Protein AF-A0A2P2L236-F1 (afdb_monomer)

Radius of gyration: 15.06 Å; Cα contacts (8 Å, |Δi|>4): 15; chains: 1; bounding box: 35×32×30 Å

Secondary structure (DSSP, 8-state):
---TTTT--GGG-S-GGG--HHHHHHHHHHHHHS--SSS-SSHHHHHHHHH-HHHHHHHHHHHHHHHHTT-

Sequence (71 aa):
MSYPFAVVSIESCGYFSLWQVESIVLSIISMLSSPNDESPANVEAAKDWRERRDEFKKKVSRCVRKSQEMV

pLDDT: mean 76.53, std 18.0, range [39.38, 94.31]

Solvent-accessible surface area (backbone atoms only — not comparable to full-atom values): 4561 Å² total; per-residue (Å²): 142,74,80,86,64,88,62,76,57,76,86,69,70,86,49,80,89,68,68,48,71,65,60,55,52,52,50,50,55,51,38,74,74,56,67,64,75,92,72,47,94,47,61,67,60,45,48,30,54,74,78,34,50,70,60,40,51,54,52,51,53,52,50,54,52,55,62,61,75,76,112

Structure (mmCIF, N/CA/C/O backbone):
data_AF-A0A2P2L236-F1
#
_entry.id   AF-A0A2P2L236-F1
#
loop_
_atom_site.group_PDB
_atom_site.id
_atom_site.type_symbol
_atom_site.label_atom_id
_atom_site.label_alt_id
_atom_site.label_comp_id
_atom_site.label_asym_id
_atom_site.label_entity_id
_atom_site.label_seq_id
_atom_site.pdbx_PDB_ins_code
_atom_site.Cartn_x
_atom_site.Cartn_y
_atom_site.Cartn_z
_atom_site.occupancy
_atom_site.B_iso_or_equiv
_atom_site.auth_seq_id
_atom_site.auth_comp_id
_atom_site.auth_asym_id
_atom_site.auth_atom_id
_atom_site.pdbx_PDB_model_num
ATOM 1 N N . MET A 1 1 ? 16.540 -10.668 10.711 1.00 41.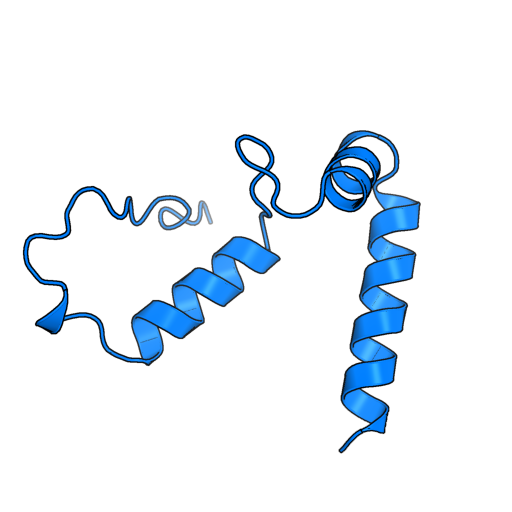94 1 MET A N 1
ATOM 2 C CA . MET A 1 1 ? 15.348 -10.124 10.023 1.00 41.94 1 MET A CA 1
ATOM 3 C C . MET A 1 1 ? 15.711 -8.869 9.230 1.00 41.94 1 MET A C 1
ATOM 5 O O . MET A 1 1 ? 15.272 -7.780 9.567 1.00 41.94 1 MET A O 1
ATOM 9 N N . SER A 1 2 ? 16.532 -9.009 8.193 1.00 39.38 2 SER A N 1
ATOM 10 C CA . SER A 1 2 ? 16.737 -7.955 7.196 1.00 39.38 2 SER A CA 1
ATOM 11 C C . SER A 1 2 ? 16.109 -8.523 5.937 1.00 39.38 2 SER A C 1
ATOM 13 O O . SER A 1 2 ? 16.603 -9.544 5.473 1.00 39.38 2 SER A O 1
ATOM 15 N N . TYR A 1 3 ? 14.957 -8.014 5.494 1.00 43.56 3 TYR A N 1
ATOM 16 C CA . TYR A 1 3 ? 14.314 -8.507 4.274 1.00 43.56 3 TYR A CA 1
ATOM 17 C C . TYR A 1 3 ? 15.267 -8.211 3.108 1.00 43.56 3 TYR A C 1
ATOM 19 O O . TYR A 1 3 ? 15.361 -7.051 2.708 1.00 43.56 3 TYR A O 1
ATOM 27 N N . PRO A 1 4 ? 15.979 -9.201 2.535 1.00 45.28 4 PRO A N 1
ATOM 28 C CA . PRO A 1 4 ? 16.952 -8.941 1.478 1.00 45.28 4 PRO A CA 1
ATOM 29 C C . PRO A 1 4 ? 16.256 -8.776 0.114 1.00 45.28 4 PRO A C 1
ATOM 31 O O . PRO A 1 4 ? 16.863 -8.975 -0.927 1.00 45.28 4 PRO A O 1
ATOM 34 N N . PHE A 1 5 ? 14.961 -8.445 0.115 1.00 46.22 5 PHE A N 1
ATOM 35 C CA . PHE A 1 5 ? 14.061 -8.542 -1.035 1.00 46.22 5 PHE A CA 1
ATOM 36 C C . PHE A 1 5 ? 13.484 -7.188 -1.471 1.00 46.22 5 PHE A C 1
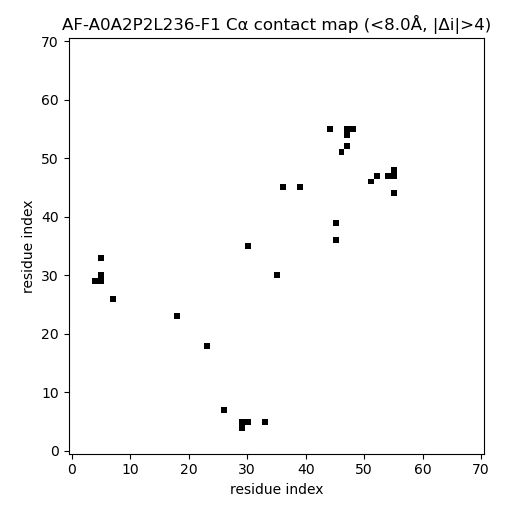ATOM 38 O O . PHE A 1 5 ? 12.631 -7.140 -2.350 1.00 46.22 5 PHE A O 1
ATOM 45 N N . ALA A 1 6 ? 13.948 -6.077 -0.885 1.00 43.22 6 ALA A N 1
ATOM 46 C CA . ALA A 1 6 ? 13.571 -4.730 -1.333 1.00 43.22 6 ALA A CA 1
ATOM 47 C C . ALA A 1 6 ? 14.166 -4.366 -2.709 1.00 43.22 6 ALA A C 1
ATOM 49 O O . ALA A 1 6 ? 13.808 -3.352 -3.292 1.00 43.22 6 ALA A O 1
ATOM 50 N N . VAL A 1 7 ? 15.029 -5.220 -3.252 1.00 49.28 7 VAL A N 1
ATOM 51 C CA . VAL A 1 7 ? 15.534 -5.149 -4.619 1.00 49.28 7 VAL A CA 1
ATOM 52 C C . VAL A 1 7 ? 15.633 -6.573 -5.159 1.00 49.28 7 VAL A C 1
ATOM 54 O O . VAL A 1 7 ? 16.712 -7.092 -5.422 1.00 49.28 7 VAL A O 1
ATOM 57 N N . VAL A 1 8 ? 14.486 -7.199 -5.445 1.00 49.66 8 VAL A N 1
ATOM 58 C CA . VAL A 1 8 ? 14.415 -7.813 -6.778 1.00 49.66 8 VAL A CA 1
ATOM 59 C C . VAL A 1 8 ? 14.457 -6.635 -7.739 1.00 49.66 8 VAL A C 1
ATOM 61 O O . VAL A 1 8 ? 13.436 -6.089 -8.152 1.00 49.66 8 VAL A O 1
ATOM 64 N N . SER A 1 9 ? 15.680 -6.167 -7.987 1.00 45.97 9 SER A N 1
ATOM 65 C CA . SER A 1 9 ? 15.971 -5.304 -9.105 1.00 45.97 9 SER A CA 1
ATOM 66 C C . SER A 1 9 ? 15.385 -6.008 -10.314 1.00 45.97 9 SER A C 1
ATOM 68 O O . SER A 1 9 ? 15.803 -7.099 -10.700 1.00 45.97 9 SER A O 1
ATOM 70 N N . ILE A 1 10 ? 14.426 -5.338 -10.936 1.00 51.69 10 ILE A N 1
ATOM 71 C CA . ILE A 1 10 ? 13.920 -5.640 -12.275 1.00 51.69 10 ILE A CA 1
ATOM 72 C C . ILE A 1 10 ? 15.079 -5.618 -13.312 1.00 51.69 10 ILE A C 1
ATOM 74 O O . ILE A 1 10 ? 14.899 -5.973 -14.469 1.00 51.69 10 ILE A O 1
ATOM 78 N N . GLU A 1 11 ? 16.312 -5.313 -12.892 1.0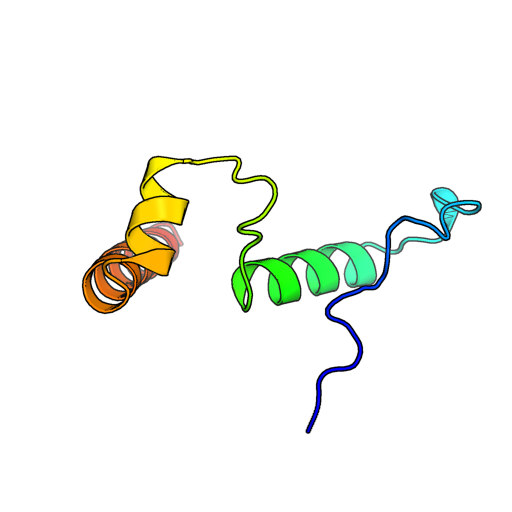0 48.88 11 GLU A N 1
ATOM 79 C CA . GLU A 1 11 ? 17.561 -5.379 -13.659 1.00 48.88 11 GLU A CA 1
ATOM 80 C C . GLU A 1 11 ? 18.134 -6.790 -13.901 1.00 48.88 11 GLU A C 1
ATOM 82 O O . GLU A 1 11 ? 19.261 -6.927 -14.362 1.00 48.88 11 GLU A O 1
ATOM 87 N N . SER A 1 12 ? 17.392 -7.869 -13.644 1.00 48.69 12 SER A N 1
ATOM 88 C CA . SER A 1 12 ? 17.753 -9.208 -14.159 1.00 48.69 12 SER A CA 1
ATOM 89 C C . SER A 1 12 ? 16.718 -9.776 -15.131 1.00 48.69 12 SER A C 1
ATOM 91 O O . SER A 1 12 ? 16.677 -10.982 -15.377 1.00 48.69 12 SER A O 1
ATOM 93 N N . CYS A 1 13 ? 15.873 -8.916 -15.712 1.00 44.22 13 CYS A N 1
ATOM 94 C CA . CYS A 1 13 ? 14.836 -9.314 -16.658 1.00 44.22 13 CYS A CA 1
ATOM 95 C C . CYS A 1 13 ? 15.416 -9.695 -18.037 1.00 44.22 13 CYS A C 1
ATOM 97 O O . CYS A 1 13 ? 15.284 -8.972 -19.018 1.00 44.22 13 CYS A O 1
ATOM 99 N N . GLY A 1 14 ? 16.038 -10.874 -18.105 1.00 51.34 14 GLY A N 1
ATOM 100 C CA . GLY A 1 14 ? 16.143 -11.682 -19.324 1.00 51.34 14 GLY A CA 1
ATOM 101 C C . GLY A 1 14 ? 15.000 -12.698 -19.464 1.00 51.34 14 GLY A C 1
ATOM 102 O O . GLY A 1 14 ? 14.936 -13.414 -20.456 1.00 51.34 14 GLY A O 1
ATOM 103 N N . TYR A 1 15 ? 14.089 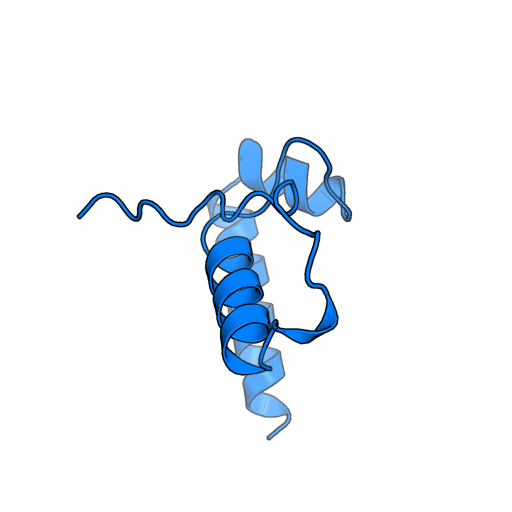-12.773 -18.486 1.00 53.50 15 TYR A N 1
ATOM 104 C CA . TYR A 1 15 ? 13.041 -13.792 -18.432 1.00 53.50 15 TYR A CA 1
ATOM 105 C C . TYR A 1 15 ? 11.720 -13.221 -17.910 1.00 53.50 15 TYR A C 1
ATOM 107 O O . TYR A 1 15 ? 11.201 -13.645 -16.880 1.00 53.50 15 TYR A O 1
ATOM 115 N N . PHE A 1 16 ? 11.143 -12.257 -18.632 1.00 56.03 16 PHE A N 1
ATOM 116 C CA . PHE A 1 16 ? 9.784 -11.774 -18.351 1.00 56.03 16 PHE A CA 1
ATOM 117 C C . PHE A 1 16 ? 8.752 -12.928 -18.300 1.00 56.03 16 PHE A C 1
ATOM 119 O O . PHE A 1 16 ? 7.765 -12.863 -17.578 1.00 56.03 16 PHE A O 1
ATOM 126 N N . SER A 1 17 ? 9.031 -14.031 -19.000 1.00 52.34 17 SER A N 1
ATOM 127 C CA . SER A 1 17 ? 8.221 -15.252 -19.052 1.00 52.34 17 SER A CA 1
ATOM 128 C C . SER A 1 17 ? 8.337 -16.187 -17.836 1.00 52.34 17 SER A C 1
ATOM 130 O O . SER A 1 17 ? 7.624 -17.187 -17.800 1.00 52.34 17 SER A O 1
ATOM 132 N N . LEU A 1 18 ? 9.215 -15.912 -16.860 1.00 62.12 18 LEU A N 1
ATOM 133 C CA . LEU A 1 18 ? 9.359 -16.726 -15.639 1.00 62.12 18 LEU A CA 1
ATOM 134 C C . LEU A 1 18 ? 8.647 -16.133 -14.415 1.00 62.12 18 LEU A C 1
ATOM 136 O O . LEU A 1 18 ? 8.514 -16.824 -13.405 1.00 62.12 18 LEU A O 1
ATOM 140 N N . TRP A 1 19 ? 8.179 -14.883 -14.481 1.00 67.75 19 TRP A N 1
ATOM 141 C CA . TRP A 1 19 ? 7.485 -14.262 -13.353 1.00 67.75 19 TRP A CA 1
ATOM 142 C C . TRP A 1 19 ? 6.098 -14.877 -13.190 1.00 67.75 19 TRP A C 1
ATOM 144 O O . TRP A 1 19 ? 5.165 -14.581 -13.936 1.00 67.75 19 TRP A O 1
ATOM 154 N N . GLN A 1 20 ? 5.962 -15.747 -12.196 1.00 79.44 20 GLN A N 1
ATOM 155 C CA . GLN A 1 20 ? 4.660 -16.239 -11.773 1.00 79.44 20 GLN A CA 1
ATOM 156 C C . GLN A 1 20 ? 3.890 -15.135 -11.043 1.00 79.44 20 GLN A C 1
ATOM 158 O O . GLN A 1 20 ? 4.472 -14.205 -10.479 1.00 79.44 20 GLN A O 1
ATOM 163 N N . VAL A 1 21 ? 2.559 -15.261 -11.030 1.00 86.12 21 VAL A N 1
ATOM 164 C CA . VAL A 1 21 ? 1.654 -14.305 -10.369 1.00 86.12 21 VAL A CA 1
ATOM 165 C C . VAL A 1 21 ? 2.056 -14.075 -8.910 1.00 86.12 21 VAL A C 1
ATOM 167 O O . VAL A 1 21 ? 2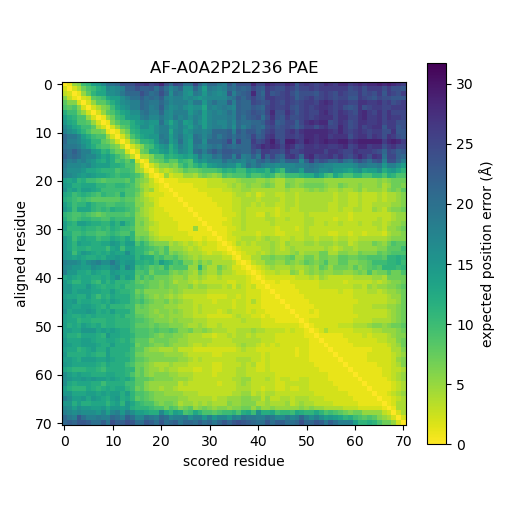.014 -12.944 -8.438 1.00 86.12 21 VAL A O 1
ATOM 170 N N . GLU A 1 22 ? 2.519 -15.119 -8.219 1.00 82.38 22 GLU A N 1
ATOM 171 C CA . GLU A 1 22 ? 3.025 -15.026 -6.847 1.00 82.38 22 GLU A CA 1
ATOM 172 C C . GLU A 1 22 ? 4.144 -13.984 -6.714 1.00 82.38 22 GLU A C 1
ATOM 174 O O . GLU A 1 22 ? 4.074 -13.107 -5.856 1.00 82.38 22 GLU A O 1
ATOM 179 N N . SER A 1 23 ? 5.141 -14.013 -7.601 1.00 80.50 23 SER A N 1
ATOM 180 C CA . SER A 1 23 ? 6.279 -13.092 -7.550 1.00 80.50 23 SER A CA 1
ATOM 181 C C . SER A 1 23 ? 5.853 -11.638 -7.777 1.00 80.50 23 SER A C 1
ATOM 183 O O . SER A 1 23 ? 6.379 -10.730 -7.132 1.00 80.50 23 SER A O 1
ATOM 185 N N . ILE A 1 24 ? 4.860 -11.414 -8.644 1.00 85.38 24 ILE A N 1
ATOM 186 C CA . ILE A 1 24 ? 4.280 -10.085 -8.887 1.00 85.38 24 ILE A CA 1
ATOM 187 C C . ILE A 1 24 ? 3.558 -9.590 -7.627 1.00 85.38 24 ILE A C 1
ATOM 189 O O . ILE A 1 24 ? 3.771 -8.461 -7.187 1.00 85.38 24 ILE A O 1
ATOM 193 N N . VAL A 1 25 ? 2.741 -10.442 -7.004 1.00 86.81 25 VAL A N 1
ATOM 194 C CA . VAL A 1 25 ? 2.001 -10.098 -5.781 1.00 86.81 25 VAL A CA 1
ATOM 195 C C . VAL A 1 25 ? 2.955 -9.822 -4.615 1.00 86.81 25 VAL A C 1
ATOM 197 O O . VAL A 1 25 ? 2.772 -8.837 -3.898 1.00 86.81 25 VAL A O 1
ATOM 200 N N . LEU A 1 26 ? 4.010 -10.624 -4.451 1.00 84.75 26 LEU A N 1
ATOM 201 C CA . LEU A 1 26 ? 5.033 -10.413 -3.422 1.00 84.75 26 LEU A CA 1
ATOM 202 C C . LEU A 1 26 ? 5.782 -9.088 -3.613 1.00 84.75 26 LEU A C 1
ATOM 204 O O . LEU A 1 26 ? 6.020 -8.372 -2.638 1.00 84.75 26 LEU A O 1
ATOM 208 N N . SER A 1 27 ? 6.093 -8.720 -4.858 1.00 83.56 27 SER A N 1
ATOM 209 C CA . SER A 1 27 ? 6.688 -7.418 -5.177 1.00 83.56 27 SER A CA 1
ATOM 210 C C . SER A 1 27 ? 5.763 -6.261 -4.779 1.00 83.56 27 SER A C 1
ATOM 212 O O . SER A 1 27 ? 6.201 -5.326 -4.106 1.00 83.56 27 SER A O 1
ATOM 214 N N . ILE A 1 28 ? 4.465 -6.360 -5.090 1.00 86.38 28 ILE A N 1
ATOM 215 C CA . ILE A 1 28 ? 3.469 -5.347 -4.710 1.00 86.38 28 ILE A CA 1
ATOM 216 C C . ILE A 1 28 ? 3.370 -5.217 -3.182 1.00 86.38 28 ILE A C 1
ATOM 218 O O . ILE A 1 28 ? 3.377 -4.102 -2.663 1.00 86.38 28 ILE A O 1
ATOM 222 N N . ILE A 1 29 ? 3.327 -6.331 -2.441 1.00 88.94 29 ILE A N 1
ATOM 223 C CA . ILE A 1 29 ? 3.273 -6.317 -0.967 1.00 88.94 29 ILE A CA 1
ATOM 224 C C . ILE A 1 29 ? 4.522 -5.648 -0.374 1.00 88.94 29 ILE A C 1
ATOM 226 O O . ILE A 1 29 ? 4.416 -4.833 0.551 1.00 88.94 29 ILE A O 1
ATOM 230 N N . SER A 1 30 ? 5.704 -5.949 -0.919 1.00 85.31 30 SER A N 1
ATOM 231 C CA . SER A 1 30 ? 6.957 -5.318 -0.496 1.00 85.31 30 SER A CA 1
ATOM 232 C C . SER A 1 30 ? 6.951 -3.814 -0.780 1.00 85.31 30 SER A C 1
ATOM 234 O O . SER A 1 30 ? 7.304 -3.020 0.093 1.00 85.31 30 SER A O 1
ATOM 236 N N . MET A 1 31 ? 6.479 -3.404 -1.960 1.00 87.81 31 MET A N 1
ATOM 237 C CA . MET A 1 31 ? 6.356 -1.994 -2.335 1.00 87.81 31 MET A CA 1
ATOM 238 C C . MET A 1 31 ? 5.366 -1.241 -1.435 1.00 87.81 31 MET A C 1
ATOM 240 O O . MET A 1 31 ? 5.619 -0.104 -1.061 1.00 87.81 31 MET A O 1
ATOM 244 N N . LEU A 1 32 ? 4.250 -1.853 -1.035 1.00 87.44 32 LEU A N 1
ATOM 245 C CA . LEU A 1 32 ? 3.306 -1.224 -0.102 1.00 87.44 32 LEU A CA 1
ATOM 246 C C . LEU A 1 32 ? 3.872 -1.100 1.320 1.00 87.44 32 LEU A C 1
ATOM 248 O O . LEU A 1 32 ? 3.496 -0.187 2.055 1.00 87.44 32 LEU A O 1
ATOM 252 N N . SER A 1 33 ? 4.780 -1.999 1.702 1.00 86.75 33 SER A N 1
ATOM 253 C CA . SER A 1 33 ? 5.460 -1.959 3.000 1.00 86.75 33 SER A CA 1
ATOM 254 C C . SER A 1 33 ? 6.556 -0.887 3.047 1.00 86.75 33 SER A C 1
ATOM 256 O O . SER A 1 33 ? 6.746 -0.247 4.083 1.00 86.75 33 SER A O 1
ATOM 258 N N . SER A 1 34 ? 7.244 -0.664 1.924 1.00 83.88 34 SER A N 1
ATOM 259 C CA . SER A 1 34 ? 8.255 0.381 1.736 1.00 83.88 34 SER A CA 1
ATOM 260 C C . SER A 1 34 ? 8.028 1.101 0.397 1.00 83.88 34 SER A C 1
ATOM 262 O O . SER A 1 34 ? 8.661 0.744 -0.598 1.00 83.88 34 SER A O 1
ATOM 264 N N . PRO A 1 35 ? 7.108 2.081 0.340 1.00 82.31 35 PRO A N 1
ATOM 265 C CA . PRO A 1 35 ? 6.789 2.808 -0.885 1.00 82.31 35 PRO A CA 1
ATOM 266 C C . PRO A 1 35 ? 8.000 3.560 -1.437 1.00 82.31 35 PRO A C 1
ATOM 268 O O . PRO A 1 35 ? 8.789 4.123 -0.682 1.00 82.31 35 PRO A O 1
ATOM 271 N N . ASN A 1 36 ? 8.101 3.583 -2.767 1.00 80.81 36 ASN A N 1
ATOM 272 C CA . ASN A 1 36 ? 9.187 4.225 -3.501 1.00 80.81 36 ASN A CA 1
ATOM 273 C C . ASN A 1 36 ? 9.124 5.758 -3.399 1.00 80.81 36 ASN A C 1
ATOM 275 O O . ASN A 1 36 ? 8.124 6.367 -3.788 1.00 80.81 36 ASN A O 1
ATOM 279 N N . ASP A 1 37 ? 10.200 6.380 -2.925 1.00 72.25 37 ASP A N 1
ATOM 280 C CA . ASP A 1 37 ? 10.345 7.829 -2.767 1.00 72.25 37 ASP A CA 1
ATOM 281 C C . ASP A 1 37 ? 11.194 8.497 -3.860 1.00 72.25 37 ASP A C 1
ATOM 283 O O . ASP A 1 37 ? 11.021 9.699 -4.083 1.00 72.25 37 ASP A O 1
ATOM 287 N N . GLU A 1 38 ? 12.013 7.715 -4.573 1.00 75.12 38 GLU A N 1
ATOM 288 C CA . GLU A 1 38 ? 12.880 8.152 -5.682 1.00 75.12 38 GLU A CA 1
ATOM 289 C C . GLU A 1 38 ? 12.099 8.468 -6.969 1.00 75.12 38 GLU A C 1
ATOM 291 O O . GLU A 1 38 ? 12.475 9.334 -7.755 1.00 75.12 38 GLU A O 1
ATOM 296 N N . SER A 1 39 ? 10.976 7.780 -7.194 1.00 81.06 39 SER A N 1
ATOM 297 C CA . SER A 1 39 ? 10.078 8.031 -8.328 1.00 81.06 39 SER A CA 1
ATOM 298 C C . SER A 1 39 ? 8.621 7.854 -7.895 1.00 81.06 39 SER A C 1
ATOM 300 O O . SER A 1 39 ? 8.030 6.778 -8.057 1.00 81.06 39 SER A O 1
ATOM 302 N N . PRO A 1 40 ? 8.035 8.880 -7.252 1.00 83.69 40 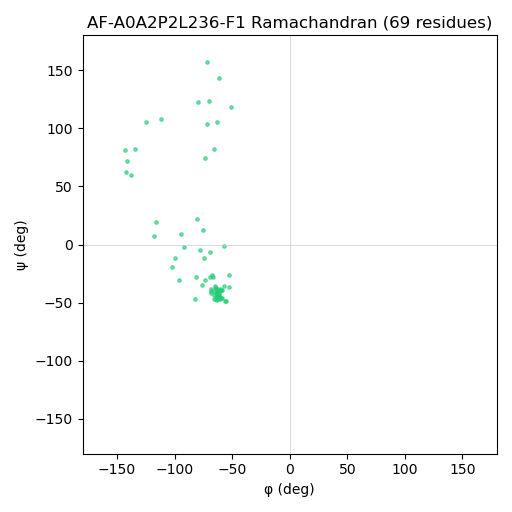PRO A N 1
ATOM 303 C CA . PRO A 1 40 ? 6.690 8.783 -6.721 1.00 83.69 40 PRO A CA 1
ATOM 304 C C . PRO A 1 40 ? 5.649 8.978 -7.825 1.00 83.69 40 PRO A C 1
ATOM 306 O O . PRO A 1 40 ? 5.569 10.034 -8.446 1.00 83.69 40 PRO A O 1
ATOM 309 N N . ALA A 1 41 ? 4.768 7.993 -8.005 1.00 88.12 41 ALA A N 1
ATOM 310 C CA . ALA A 1 41 ? 3.604 8.139 -8.885 1.00 88.12 41 ALA A CA 1
ATOM 311 C C . ALA A 1 41 ? 2.593 9.176 -8.354 1.00 88.12 41 ALA A C 1
ATOM 313 O O . ALA A 1 41 ? 1.865 9.800 -9.121 1.00 88.12 41 ALA A O 1
ATOM 314 N N . ASN A 1 42 ? 2.549 9.367 -7.031 1.00 90.69 42 ASN A N 1
ATOM 315 C CA . ASN A 1 42 ? 1.749 10.391 -6.370 1.00 90.69 42 ASN A CA 1
ATOM 316 C C . ASN A 1 42 ? 2.654 11.253 -5.482 1.00 90.69 42 ASN A C 1
ATOM 318 O O . ASN A 1 42 ? 3.074 10.830 -4.402 1.00 90.69 42 ASN A O 1
ATOM 322 N N . VAL A 1 43 ? 2.933 12.469 -5.949 1.00 88.69 43 VAL A N 1
ATOM 323 C CA . VAL A 1 43 ? 3.845 13.417 -5.294 1.00 88.69 43 VAL A CA 1
ATOM 324 C C . VAL A 1 43 ? 3.332 13.842 -3.914 1.00 88.69 43 VAL A C 1
ATOM 326 O O . VAL A 1 43 ? 4.111 13.892 -2.964 1.00 88.69 43 VAL A O 1
ATOM 329 N N . GLU A 1 44 ? 2.024 14.065 -3.767 1.00 88.44 4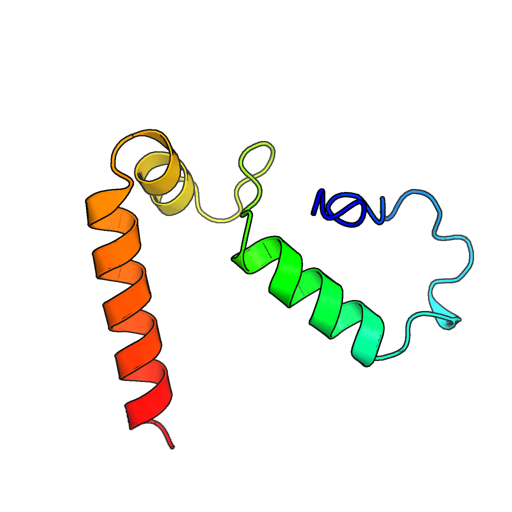4 GLU A N 1
ATOM 330 C CA . GLU A 1 44 ? 1.415 14.481 -2.496 1.00 88.44 44 GLU A CA 1
ATOM 331 C C . GLU A 1 44 ? 1.523 13.381 -1.437 1.00 88.44 44 GLU A C 1
ATOM 333 O O . GLU A 1 44 ? 1.906 13.630 -0.294 1.00 88.44 44 GLU A O 1
ATOM 338 N N . ALA A 1 45 ? 1.248 12.135 -1.830 1.00 88.75 45 ALA A N 1
ATOM 339 C CA . ALA A 1 45 ? 1.391 10.986 -0.942 1.00 88.75 45 ALA A CA 1
ATOM 340 C C . ALA A 1 45 ? 2.856 10.760 -0.531 1.00 88.75 45 ALA A C 1
ATOM 342 O O . ALA A 1 45 ? 3.117 10.422 0.622 1.00 88.75 45 ALA A O 1
ATOM 343 N N . ALA A 1 46 ? 3.809 10.985 -1.442 1.00 89.06 46 ALA A N 1
ATOM 344 C CA . ALA A 1 46 ? 5.236 10.886 -1.146 1.00 89.06 46 ALA A CA 1
ATOM 345 C C . ALA A 1 46 ? 5.717 11.994 -0.197 1.00 89.06 46 ALA A C 1
ATOM 347 O O . ALA A 1 46 ? 6.513 11.735 0.708 1.00 89.06 46 ALA A O 1
ATOM 348 N N . LYS A 1 47 ? 5.198 13.216 -0.350 1.00 90.06 47 LYS A N 1
ATOM 349 C CA . LYS A 1 47 ? 5.458 14.312 0.587 1.00 90.06 47 LYS A CA 1
ATOM 350 C C . LYS A 1 47 ? 4.909 13.991 1.977 1.00 90.06 47 LYS A C 1
ATOM 352 O O . LYS A 1 47 ? 5.644 14.079 2.956 1.00 90.06 47 LYS A O 1
ATOM 357 N N . ASP A 1 48 ? 3.664 13.525 2.061 1.00 91.25 48 ASP A N 1
ATOM 358 C CA . ASP A 1 48 ? 3.051 13.092 3.322 1.00 91.25 48 ASP A CA 1
ATOM 359 C C . ASP A 1 48 ? 3.816 11.933 3.972 1.00 91.25 48 ASP A C 1
ATOM 361 O O . ASP A 1 48 ? 3.980 11.898 5.189 1.00 91.25 48 ASP A O 1
ATOM 365 N N . TRP A 1 49 ? 4.325 10.994 3.175 1.00 88.00 49 TRP A N 1
ATOM 366 C CA . TRP A 1 49 ? 5.132 9.876 3.661 1.00 88.00 49 TRP A CA 1
ATOM 367 C C . TRP A 1 49 ? 6.457 10.313 4.302 1.00 88.00 49 TRP A C 1
ATOM 369 O O . TRP A 1 49 ? 6.871 9.703 5.295 1.00 88.00 49 TRP A O 1
ATOM 379 N N . ARG A 1 50 ? 7.109 11.349 3.755 1.00 88.38 50 ARG A N 1
ATOM 380 C CA . ARG A 1 50 ? 8.381 11.894 4.260 1.00 88.38 50 ARG A CA 1
ATOM 381 C C . ARG A 1 50 ? 8.191 12.857 5.430 1.00 88.38 50 ARG A C 1
ATOM 383 O O . ARG A 1 50 ? 8.892 12.745 6.427 1.00 88.38 50 ARG A O 1
ATOM 390 N N . GLU A 1 51 ? 7.249 13.788 5.311 1.00 92.31 51 GLU A N 1
ATOM 391 C CA . GLU A 1 51 ? 7.104 14.912 6.244 1.00 92.31 51 GLU A CA 1
ATOM 392 C C . GLU A 1 51 ? 6.055 14.655 7.337 1.00 92.31 51 GLU A C 1
ATOM 394 O O . GLU A 1 51 ? 6.176 15.174 8.444 1.00 92.31 51 GLU A O 1
ATOM 399 N N . ARG A 1 52 ? 5.004 13.870 7.051 1.00 92.50 52 ARG A N 1
ATOM 400 C CA . ARG A 1 52 ? 3.808 13.737 7.909 1.00 92.50 52 ARG A CA 1
ATOM 401 C C . ARG A 1 52 ? 3.332 12.292 8.027 1.00 92.50 52 ARG A C 1
ATOM 403 O O . ARG A 1 52 ? 2.194 11.941 7.698 1.00 92.50 52 ARG A O 1
ATOM 410 N N . ARG A 1 53 ? 4.210 11.434 8.548 1.00 89.19 53 ARG A N 1
ATOM 411 C CA . ARG A 1 53 ? 3.995 9.981 8.594 1.00 89.19 53 ARG A CA 1
ATOM 412 C C . ARG A 1 53 ? 2.718 9.557 9.329 1.00 89.19 53 ARG A C 1
ATOM 414 O O . ARG A 1 53 ? 2.047 8.618 8.895 1.00 89.19 53 ARG A O 1
ATOM 421 N N . ASP A 1 54 ? 2.347 10.265 10.393 1.00 92.56 54 ASP A N 1
ATOM 422 C CA . ASP A 1 54 ? 1.125 9.986 11.158 1.00 92.56 54 ASP A CA 1
ATOM 423 C C . ASP A 1 54 ? -0.152 10.294 10.367 1.00 92.56 54 ASP A C 1
ATOM 425 O O . ASP A 1 54 ? -1.123 9.530 10.411 1.00 92.56 54 ASP A O 1
ATOM 429 N N . GLU A 1 55 ? -0.164 11.391 9.605 1.00 92.50 55 GLU A N 1
ATOM 430 C CA . GLU A 1 55 ? -1.288 11.748 8.734 1.00 92.50 55 GLU A CA 1
ATOM 431 C C . GLU A 1 55 ? -1.413 10.767 7.572 1.00 92.50 55 GLU A C 1
ATOM 433 O O . GLU A 1 55 ? -2.519 10.308 7.268 1.00 92.50 55 GLU A O 1
ATOM 438 N N . PHE A 1 56 ? -0.282 10.385 6.974 1.00 91.75 56 PHE A N 1
ATOM 439 C CA . PHE A 1 56 ? -0.238 9.353 5.946 1.00 91.75 56 PHE A CA 1
ATOM 440 C C . PHE A 1 56 ? -0.853 8.042 6.457 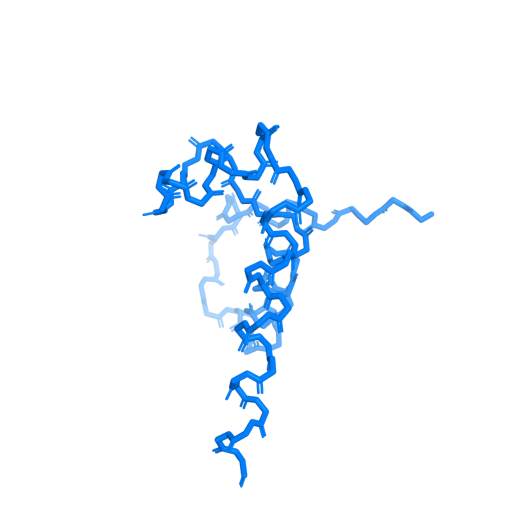1.00 91.75 56 PHE A C 1
ATOM 442 O O . PHE A 1 56 ? -1.760 7.492 5.828 1.00 91.75 56 PHE A O 1
ATOM 449 N N . LYS A 1 57 ? -0.451 7.576 7.649 1.00 91.50 57 LYS A N 1
ATOM 450 C CA . LYS A 1 57 ? -0.982 6.343 8.253 1.00 91.50 57 LYS A CA 1
ATOM 451 C C . LYS A 1 57 ? -2.493 6.420 8.500 1.00 91.50 57 LYS A C 1
ATOM 453 O O . LYS A 1 57 ? -3.206 5.452 8.231 1.00 91.50 57 LYS A O 1
ATOM 458 N N . LYS A 1 58 ? -3.007 7.572 8.950 1.00 94.31 58 LYS A N 1
ATOM 459 C CA . LYS A 1 58 ? -4.457 7.804 9.116 1.00 94.31 58 LYS A CA 1
ATOM 460 C C . LYS A 1 58 ? -5.209 7.718 7.783 1.00 94.31 58 LYS A C 1
ATOM 462 O O . LYS A 1 58 ? -6.280 7.110 7.731 1.00 94.31 58 LYS A O 1
ATOM 467 N N . LYS A 1 59 ? -4.662 8.298 6.708 1.00 92.19 59 LYS A N 1
ATOM 468 C CA . LYS A 1 59 ? -5.249 8.228 5.358 1.00 92.19 59 LYS A CA 1
ATOM 469 C C . LYS A 1 59 ? -5.274 6.788 4.839 1.00 92.19 59 LYS A C 1
ATOM 471 O O . LYS A 1 59 ? -6.333 6.327 4.419 1.00 92.19 59 LYS A O 1
ATOM 476 N N . VAL A 1 60 ? -4.163 6.057 4.961 1.00 93.12 60 VAL A N 1
ATOM 477 C CA . VAL A 1 60 ? -4.074 4.642 4.555 1.00 93.12 60 VAL A CA 1
ATOM 478 C C . VAL A 1 60 ? -5.063 3.775 5.331 1.00 93.12 60 VAL A C 1
ATOM 480 O O . VAL A 1 60 ? -5.813 3.023 4.719 1.00 93.12 60 VAL A O 1
ATOM 483 N N . SER A 1 61 ? -5.150 3.924 6.657 1.00 92.12 61 SER A N 1
ATOM 484 C CA . SER A 1 61 ? -6.110 3.171 7.479 1.00 92.12 61 SER A CA 1
ATOM 485 C C . SER A 1 61 ? -7.563 3.410 7.046 1.00 92.12 61 SER A C 1
ATOM 487 O O . SER A 1 61 ? -8.352 2.468 6.967 1.00 92.12 61 SER A O 1
ATOM 489 N N . ARG A 1 62 ? -7.914 4.651 6.684 1.00 93.12 62 ARG A N 1
ATOM 490 C CA . ARG A 1 62 ? -9.236 4.967 6.128 1.00 93.12 62 ARG A CA 1
ATOM 491 C C . ARG A 1 62 ? -9.466 4.283 4.777 1.00 93.12 62 ARG A C 1
ATOM 493 O O . ARG A 1 62 ? -10.573 3.807 4.546 1.00 93.12 62 ARG A O 1
ATOM 500 N N . CYS A 1 63 ? -8.459 4.232 3.905 1.00 91.44 63 CYS A N 1
ATOM 501 C CA . CYS A 1 63 ? -8.546 3.518 2.628 1.00 91.44 63 CYS A CA 1
ATOM 502 C C . CYS A 1 63 ? -8.737 2.010 2.827 1.00 91.44 63 CYS A C 1
ATOM 504 O O . CYS A 1 63 ? -9.627 1.441 2.204 1.00 91.44 63 CYS A O 1
ATOM 506 N N . VAL A 1 64 ? -7.980 1.389 3.740 1.00 91.88 64 VAL A N 1
ATOM 507 C CA . VAL A 1 64 ? -8.121 -0.041 4.073 1.00 91.88 64 VAL A CA 1
ATOM 508 C C . VAL A 1 64 ? -9.533 -0.342 4.575 1.00 91.88 64 VAL A C 1
ATOM 510 O O . VAL A 1 64 ? -10.175 -1.269 4.087 1.00 91.88 64 VAL A O 1
ATOM 513 N N . ARG A 1 65 ? -10.067 0.485 5.481 1.00 92.44 65 ARG A N 1
ATOM 514 C CA . ARG A 1 65 ? -11.441 0.314 5.968 1.00 92.44 65 ARG A CA 1
ATOM 515 C C . ARG A 1 65 ? -12.469 0.406 4.836 1.00 92.44 65 ARG A C 1
ATOM 517 O O . ARG A 1 65 ? -13.313 -0.470 4.718 1.00 92.44 65 ARG A O 1
ATOM 524 N N . LYS A 1 66 ? -12.353 1.408 3.958 1.00 93.25 66 LYS A N 1
ATOM 525 C CA . LYS A 1 66 ? -13.236 1.533 2.784 1.00 93.25 66 LYS A CA 1
ATOM 526 C C . LYS A 1 66 ? -13.152 0.321 1.853 1.00 93.25 66 LYS A C 1
ATOM 528 O O . LYS A 1 66 ? -14.175 -0.106 1.340 1.00 93.25 66 LYS A O 1
ATOM 533 N N . SER A 1 67 ? -11.958 -0.241 1.644 1.00 90.31 67 SER A N 1
ATOM 534 C CA . SER A 1 67 ? -11.805 -1.437 0.801 1.00 90.31 67 SER A CA 1
ATOM 535 C C . SER A 1 67 ? -12.444 -2.692 1.400 1.00 90.31 67 SER A C 1
ATOM 537 O O . SER A 1 67 ? -12.829 -3.578 0.651 1.00 90.31 67 SER A O 1
ATOM 539 N N . GLN A 1 68 ? -12.580 -2.760 2.728 1.00 88.44 68 GLN A N 1
ATOM 540 C CA . GLN A 1 68 ? -13.239 -3.870 3.426 1.00 88.44 68 GLN A CA 1
ATOM 541 C C . GLN A 1 68 ? -14.768 -3.740 3.431 1.00 88.44 68 GLN A C 1
ATOM 543 O O . GLN A 1 68 ? -15.455 -4.748 3.474 1.00 88.44 68 GLN A O 1
ATOM 548 N N . GLU A 1 69 ? -15.299 -2.514 3.370 1.00 84.94 69 GLU A N 1
ATOM 549 C CA . GLU A 1 69 ? -16.744 -2.229 3.297 1.00 84.94 69 GLU A CA 1
ATOM 550 C C . GLU A 1 69 ? -17.349 -2.525 1.907 1.00 84.94 69 GLU A C 1
ATOM 552 O O . GLU A 1 69 ? -18.566 -2.516 1.751 1.00 84.94 69 GLU A O 1
ATOM 557 N N . MET A 1 70 ? -16.508 -2.758 0.894 1.00 61.25 70 MET A N 1
ATOM 558 C CA . MET A 1 70 ? -16.907 -3.097 -0.479 1.00 61.25 70 MET A CA 1
ATOM 559 C C . MET A 1 70 ? -16.951 -4.613 -0.759 1.00 61.25 70 MET A C 1
ATOM 561 O O . MET A 1 70 ? -17.070 -5.008 -1.920 1.00 61.25 70 MET A O 1
ATOM 565 N N . VAL A 1 71 ? -16.820 -5.442 0.281 1.00 49.22 71 VAL A N 1
ATOM 566 C CA . VAL A 1 71 ? -16.969 -6.908 0.237 1.00 49.22 71 VAL A CA 1
ATOM 567 C C . VAL A 1 71 ? -18.354 -7.279 0.745 1.00 49.22 71 VAL A C 1
ATOM 569 O O . VAL A 1 71 ? -19.000 -8.120 0.084 1.00 49.22 71 VAL A O 1
#

Foldseek 3Di:
DPPPVLDPPPVVPPPPPPDDPVNVVVNVVSCVVPPDLPDDPDPVLSCCVPPPVPVNVVVVVVVVVVVVVVD

Mean predicted aligned error: 9.58 Å

Organism: Rhizophora mucronata (NCBI:txid61149)

InterPro domains:
  IPR000608 Ubiquitin-conjugating (UBC), catalytic core domain [PF00179] (17-63)
  IPR000608 Ubiquitin-conjugating (UBC), catalytic core domain [PS50127] (1-69)
  IPR016135 Ubiquitin-conjugating enzyme/RWD-like [G3DSA:3.10.110.10] (8-71)
  IPR016135 Ubiquitin-conjugating enzyme/RWD-like [SSF54495] (12-68)
  IPR050113 Ubiquitin-conjugating enzyme E2-like [PTHR24067] (18-68)

Nearest PDB structures (foldseek):
  6nya-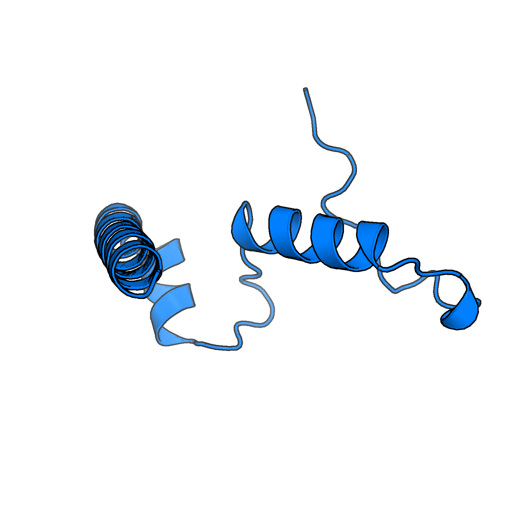assembly1_C  TM=9.423E-01  e=1.495E-02  Saccharomyces cerevisiae S288C
  6mj9-assembly1_A  TM=8.799E-01  e=3.124E-02  Naegleria fowleri
  7oik-assembly1_B  TM=8.203E-01  e=2.180E-01  Homo sapiens
  5fer-assembly1_E  TM=8.616E-01  e=2.665E-01  Homo sapiens
  6fga-assembly1_K  TM=8.725E-01  e=8.324E-01  Homo sapiens